Protein AF-A0A0K2UQX8-F1 (afdb_monomer_lite)

InterPro domains:
  IPR013870 Large ribosomal subunit protein mL54 [PF08561] (54-96)
  IPR013870 Large ribosomal subunit protein mL54 [PTHR28595] (20-117)

Foldseek 3Di:
DVVVVVVPVVVPPDPCVVVVVVVVVVVVVVVDDDPDPPPPPPDDDDDDDDPVCVVFFDPPPQPDPDPPRDDTDTDDPPVVDDPVVVVDDPPPDQDQLVPDDPPDPSNVVNVVVVVVVVVVVVVVVVVVVVVVDD

Secondary structure (DSSP, 8-state):
--SSSHHHHTTSS--HHHHHHHHHHHHHHHHS--------PPP-PPPP--HHHHHHB-TT-----SS--PPPPBPPPGGGS-THHHHS--S-SPPPGGGSPTTSHHHHHHHHHHHHHHHHHHHHHHHHHHHH--

Radius of gyration: 25.58 Å; chains: 1; bounding box: 55×27×69 Å

Structure (mmCIF, N/CA/C/O backbone):
data_AF-A0A0K2UQX8-F1
#
_entry.id   AF-A0A0K2UQX8-F1
#
loop_
_atom_site.group_PDB
_atom_site.id
_atom_site.type_symbol
_atom_site.label_atom_id
_atom_site.label_alt_id
_atom_site.label_comp_id
_atom_site.label_asym_id
_atom_site.label_entity_id
_atom_site.label_seq_id
_atom_site.pdbx_PDB_ins_code
_atom_site.Cartn_x
_atom_site.Cartn_y
_atom_site.Cartn_z
_atom_site.occupancy
_atom_site.B_iso_or_equiv
_atom_site.auth_seq_id
_atom_site.auth_comp_id
_atom_site.auth_asym_id
_atom_site.auth_atom_id
_atom_site.pdbx_PDB_model_num
ATOM 1 N N . MET A 1 1 ? -31.434 -13.003 37.152 1.00 43.97 1 MET A N 1
ATOM 2 C CA . MET A 1 1 ? -30.579 -13.974 36.426 1.00 43.97 1 MET A CA 1
ATOM 3 C C . MET A 1 1 ? -30.266 -13.603 34.965 1.00 43.97 1 MET A C 1
ATOM 5 O O . MET A 1 1 ? -29.422 -14.259 34.375 1.00 43.97 1 MET A O 1
ATOM 9 N N . LEU A 1 2 ? -30.823 -12.529 34.383 1.00 41.09 2 LEU A N 1
ATOM 10 C CA . LEU A 1 2 ? -30.571 -12.159 32.972 1.00 41.09 2 LEU A CA 1
ATOM 11 C C . LEU A 1 2 ? -29.343 -11.252 32.726 1.00 41.09 2 LEU A C 1
ATOM 13 O O . LEU A 1 2 ? -28.918 -11.088 31.589 1.00 41.09 2 LEU A O 1
ATOM 17 N N . LEU A 1 3 ? -28.712 -10.706 33.772 1.00 41.44 3 LEU A N 1
ATOM 18 C CA . LEU A 1 3 ? -27.533 -9.831 33.629 1.00 41.44 3 LEU A CA 1
ATOM 19 C C . LEU A 1 3 ? -26.188 -10.582 33.597 1.00 41.44 3 LEU A C 1
ATOM 21 O O . LEU A 1 3 ? -25.168 -10.006 33.223 1.00 41.44 3 LEU A O 1
ATOM 25 N N . ALA A 1 4 ? -26.171 -11.875 33.936 1.00 44.09 4 ALA A N 1
ATOM 26 C CA . ALA A 1 4 ? -24.954 -12.694 33.916 1.00 44.09 4 ALA A CA 1
ATOM 27 C C . ALA A 1 4 ? -24.595 -13.210 32.509 1.00 44.09 4 ALA A C 1
ATOM 29 O O . ALA A 1 4 ? -23.451 -13.578 32.252 1.00 44.09 4 ALA A O 1
ATOM 30 N N . ILE A 1 5 ? -25.556 -13.182 31.584 1.00 47.78 5 ILE A N 1
ATOM 31 C CA . ILE A 1 5 ? -25.415 -13.709 30.222 1.00 47.78 5 ILE A CA 1
ATOM 32 C C . ILE A 1 5 ? -24.706 -12.692 29.303 1.00 47.78 5 ILE A C 1
ATOM 34 O O . ILE A 1 5 ? -24.024 -13.069 28.363 1.00 47.78 5 ILE A O 1
ATOM 38 N N . SER A 1 6 ? -24.734 -11.390 29.605 1.00 47.56 6 SER A N 1
ATOM 39 C CA . SER A 1 6 ? -24.117 -10.368 28.736 1.00 47.56 6 SER A CA 1
ATOM 40 C C . SER A 1 6 ? -22.574 -10.378 28.752 1.00 47.56 6 SER A C 1
ATOM 42 O O . SER A 1 6 ? -21.920 -10.097 27.746 1.00 47.56 6 SER A O 1
ATOM 44 N N . ARG A 1 7 ? -21.950 -10.756 29.878 1.00 45.47 7 ARG A N 1
ATOM 45 C CA . ARG A 1 7 ? -20.481 -10.711 30.038 1.00 45.47 7 ARG A CA 1
ATOM 46 C C . ARG A 1 7 ? -19.738 -11.921 29.467 1.00 45.47 7 ARG A C 1
ATOM 48 O O . ARG A 1 7 ? -18.532 -11.827 29.240 1.00 45.47 7 ARG A O 1
ATOM 55 N N . THR A 1 8 ? -20.421 -13.038 29.239 1.00 47.12 8 THR A N 1
ATOM 56 C CA . THR A 1 8 ? -19.809 -14.281 28.744 1.00 47.12 8 THR A CA 1
ATOM 57 C C . THR A 1 8 ? -19.789 -14.353 27.218 1.00 47.12 8 THR A C 1
ATOM 59 O O . THR A 1 8 ? -18.804 -14.821 26.652 1.00 47.12 8 THR A O 1
ATOM 62 N N . TYR A 1 9 ? -20.791 -13.795 26.532 1.00 43.12 9 TYR A N 1
ATOM 63 C CA . TYR A 1 9 ? -20.905 -13.885 25.069 1.00 43.12 9 TYR A CA 1
ATOM 64 C C . TYR A 1 9 ? -19.853 -13.065 24.305 1.00 43.12 9 TYR A C 1
ATOM 66 O O . TYR A 1 9 ? -19.410 -13.465 23.231 1.00 43.12 9 TYR A O 1
ATOM 74 N N . LEU A 1 10 ? -19.344 -11.972 24.882 1.00 46.50 10 LEU A N 1
ATOM 75 C CA . LEU A 1 10 ? -18.258 -11.185 24.274 1.00 46.50 10 LEU A CA 1
ATOM 76 C C . LEU A 1 10 ? -16.870 -11.844 24.373 1.00 46.50 10 LEU A C 1
ATOM 78 O O . LEU A 1 10 ? -15.920 -11.356 23.761 1.00 46.50 10 LEU A O 1
ATOM 82 N N . ARG A 1 11 ? -16.734 -12.943 25.125 1.00 45.00 11 ARG A N 1
ATOM 83 C CA . ARG A 1 11 ? -15.473 -13.689 25.272 1.00 45.00 11 ARG A CA 1
ATOM 84 C C . ARG A 1 11 ? -15.314 -14.835 24.267 1.00 45.00 11 ARG A C 1
ATOM 86 O O . ARG A 1 11 ? -14.230 -15.401 24.199 1.00 45.00 11 ARG A O 1
ATOM 93 N N . PHE A 1 12 ? -16.347 -15.147 23.480 1.00 39.16 12 PHE A N 1
ATOM 94 C CA . PHE A 1 12 ? -16.369 -16.321 22.598 1.00 39.16 12 PHE A CA 1
ATOM 95 C C . PHE A 1 12 ? -15.906 -16.082 21.148 1.00 39.16 12 PHE A C 1
ATOM 97 O O . PHE A 1 12 ? -15.769 -17.046 20.407 1.00 39.16 12 PHE A O 1
ATOM 104 N N . VAL A 1 13 ? -15.595 -14.846 20.730 1.00 53.09 13 VAL A N 1
ATOM 105 C CA . VAL A 1 13 ? -15.238 -14.552 19.316 1.00 53.09 13 VAL A CA 1
ATOM 106 C C . VAL A 1 13 ? -13.755 -14.201 19.105 1.00 53.09 13 VAL A C 1
ATOM 108 O O . VAL A 1 13 ? -13.309 -13.983 17.984 1.00 53.09 13 VAL A O 1
ATOM 111 N N . ILE A 1 14 ? -12.925 -14.199 20.149 1.00 49.34 14 ILE A N 1
ATOM 112 C CA . ILE A 1 14 ? -11.472 -14.046 19.981 1.00 49.34 14 ILE A CA 1
ATOM 113 C C . ILE A 1 14 ? -10.789 -15.111 20.829 1.00 49.34 14 ILE A C 1
ATOM 115 O O . ILE A 1 14 ? -10.690 -14.976 22.047 1.00 49.34 14 ILE A O 1
ATOM 119 N N . ASN A 1 15 ? -10.323 -16.181 20.179 1.00 44.94 15 ASN A N 1
ATOM 120 C CA . ASN A 1 15 ? -9.447 -17.173 20.790 1.00 44.94 15 ASN A CA 1
ATOM 121 C C . ASN A 1 15 ? -8.108 -16.494 21.140 1.00 44.94 15 ASN A C 1
ATOM 123 O O . ASN A 1 15 ? -7.165 -16.412 20.355 1.00 44.94 15 ASN A O 1
ATOM 127 N N . ASP A 1 16 ? -8.085 -15.918 22.336 1.00 52.84 16 ASP A N 1
ATOM 128 C CA . ASP A 1 16 ? -7.055 -15.036 22.885 1.00 52.84 16 ASP A CA 1
ATOM 129 C C . ASP A 1 16 ? -5.754 -15.787 23.244 1.00 52.84 16 ASP A C 1
ATOM 131 O O . ASP A 1 16 ? -4.749 -15.166 23.597 1.00 52.84 16 ASP A O 1
ATOM 135 N N . SER A 1 17 ? -5.765 -17.123 23.176 1.00 50.84 17 SER A N 1
ATOM 136 C CA . SER A 1 17 ? -4.628 -17.995 23.496 1.00 50.84 17 SER A CA 1
ATOM 137 C C . SER A 1 17 ? -3.470 -17.801 22.508 1.00 50.84 17 SER A C 1
ATOM 139 O O . SER A 1 17 ? -2.331 -17.587 22.917 1.00 50.84 17 SER A O 1
ATOM 141 N N . TRP A 1 18 ? -3.763 -17.744 21.208 1.00 51.25 18 TRP A N 1
ATOM 142 C CA . TRP A 1 18 ? -2.754 -17.592 20.157 1.00 51.25 18 TRP A CA 1
ATOM 143 C C . TRP A 1 18 ? -2.104 -16.195 20.154 1.00 51.25 18 TRP A C 1
ATOM 145 O O . TRP A 1 18 ? -0.887 -16.052 20.002 1.00 51.25 18 TRP A O 1
ATOM 155 N N . ILE A 1 19 ? -2.895 -15.147 20.414 1.00 56.81 19 ILE A N 1
ATOM 156 C CA . ILE A 1 19 ? -2.426 -13.750 20.453 1.00 56.81 19 ILE A CA 1
ATOM 157 C C . ILE A 1 19 ? -1.589 -13.472 21.717 1.00 56.81 19 ILE A C 1
ATOM 159 O O . ILE A 1 19 ? -0.584 -12.755 21.648 1.00 56.81 19 ILE A O 1
ATOM 163 N N . LYS A 1 20 ? -1.950 -14.054 22.871 1.00 52.09 20 LYS A N 1
ATOM 164 C CA . LYS A 1 20 ? -1.178 -13.919 24.122 1.00 52.09 20 LYS A CA 1
ATOM 165 C C . LYS A 1 20 ? 0.152 -14.673 24.065 1.00 52.09 20 LYS A C 1
ATOM 167 O O . LYS A 1 20 ? 1.162 -14.114 24.497 1.00 52.09 20 LYS A O 1
ATOM 172 N N . SER A 1 21 ? 0.188 -15.859 23.454 1.00 55.59 21 SER A N 1
ATOM 173 C CA . SER A 1 21 ? 1.416 -16.651 23.279 1.00 55.59 21 SER A CA 1
ATOM 174 C C . SER A 1 21 ? 2.465 -15.946 22.410 1.00 55.59 21 SER A C 1
ATOM 176 O O . SER A 1 21 ? 3.639 -15.905 22.781 1.00 55.59 21 SER A O 1
ATOM 178 N N . ARG A 1 22 ? 2.058 -15.270 21.320 1.00 57.31 22 ARG A N 1
ATOM 179 C CA . ARG A 1 22 ? 2.976 -14.444 20.500 1.00 57.31 22 ARG A CA 1
ATOM 180 C C . ARG A 1 22 ? 3.589 -13.282 21.282 1.00 57.31 22 ARG 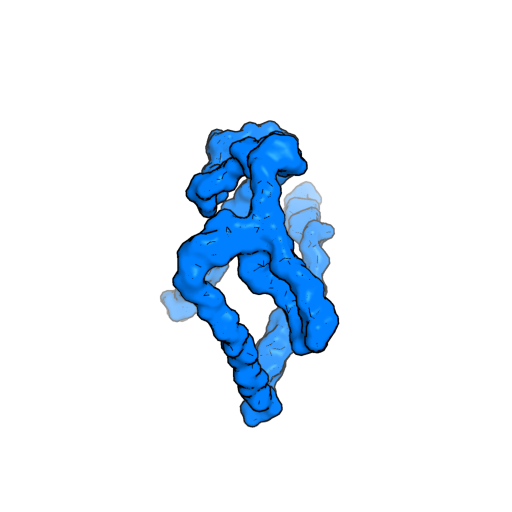A C 1
ATOM 182 O O . ARG A 1 22 ? 4.765 -12.973 21.108 1.00 57.31 22 ARG A O 1
ATOM 189 N N . ARG A 1 23 ? 2.810 -12.647 22.163 1.00 52.16 23 ARG A N 1
ATOM 190 C CA . ARG A 1 23 ? 3.292 -11.536 22.999 1.00 52.16 23 ARG A CA 1
ATOM 191 C C . ARG A 1 23 ? 4.272 -12.000 24.075 1.00 52.16 23 ARG A C 1
ATOM 193 O O . ARG A 1 23 ? 5.242 -11.298 24.334 1.00 52.16 23 ARG A O 1
ATOM 200 N N . PHE A 1 24 ? 4.046 -13.171 24.669 1.00 48.19 24 PHE A N 1
ATOM 201 C CA . PHE A 1 24 ? 4.962 -13.759 25.652 1.00 48.19 24 PHE A CA 1
ATOM 202 C C . PHE A 1 24 ? 6.289 -14.210 25.018 1.00 48.19 24 PHE A C 1
ATOM 204 O O . PHE A 1 24 ? 7.344 -13.980 25.608 1.00 48.19 24 PHE A O 1
ATOM 211 N N . MET A 1 25 ? 6.263 -14.766 23.798 1.00 52.03 25 MET A N 1
ATOM 212 C CA . MET A 1 25 ? 7.486 -15.113 23.057 1.00 52.03 25 MET A CA 1
ATOM 213 C C . MET A 1 25 ? 8.301 -13.884 22.629 1.00 52.03 25 MET A C 1
ATOM 215 O O . MET A 1 25 ? 9.515 -13.875 22.810 1.00 52.03 25 MET A O 1
ATOM 219 N N . ALA A 1 26 ? 7.657 -12.816 22.145 1.00 54.91 26 ALA A N 1
ATOM 220 C CA . ALA A 1 26 ? 8.358 -11.587 21.753 1.00 54.91 26 ALA A CA 1
ATOM 221 C C . ALA A 1 26 ? 9.023 -10.867 22.945 1.00 54.91 26 ALA A C 1
ATOM 223 O O . ALA A 1 26 ? 10.137 -10.365 22.829 1.00 54.91 26 ALA A O 1
ATOM 224 N N . VAL A 1 27 ? 8.375 -10.858 24.116 1.00 55.06 27 VAL A N 1
ATOM 225 C CA . VAL A 1 27 ? 8.940 -10.259 25.340 1.00 55.06 27 VAL A CA 1
ATOM 226 C C . VAL A 1 27 ? 10.122 -11.077 25.878 1.00 55.06 27 VAL A C 1
ATOM 228 O O . VAL A 1 27 ? 11.084 -10.494 26.374 1.00 55.06 27 VAL A O 1
ATOM 231 N N . ARG A 1 28 ? 10.097 -12.412 25.745 1.00 48.56 28 ARG A N 1
ATOM 232 C CA . ARG A 1 28 ? 11.242 -13.276 26.084 1.00 48.56 28 ARG A CA 1
ATOM 233 C C . ARG A 1 28 ? 12.420 -13.089 25.125 1.00 48.56 28 ARG A C 1
ATOM 235 O O . ARG A 1 28 ? 13.546 -12.983 25.599 1.00 48.56 28 ARG A O 1
ATOM 242 N N . ALA A 1 29 ? 12.163 -12.959 23.823 1.00 51.59 29 ALA A N 1
ATOM 243 C CA . ALA A 1 29 ? 13.198 -12.662 22.828 1.00 51.59 29 ALA A CA 1
ATOM 244 C C . ALA A 1 29 ? 13.887 -11.302 23.067 1.00 51.59 29 ALA A C 1
ATOM 246 O O . ALA A 1 29 ? 15.060 -11.150 22.759 1.00 51.59 29 ALA A O 1
ATOM 247 N N . MET A 1 30 ? 13.189 -10.331 23.667 1.00 50.16 30 MET A N 1
ATOM 248 C CA . MET A 1 30 ? 13.767 -9.030 24.039 1.00 50.16 30 MET A CA 1
ATOM 249 C C . MET A 1 30 ? 14.544 -9.034 25.365 1.00 50.16 30 MET A C 1
ATOM 251 O O . MET A 1 30 ? 15.308 -8.105 25.605 1.00 50.16 30 MET A O 1
ATOM 255 N N . LYS A 1 31 ? 14.349 -10.031 26.241 1.00 47.19 31 LYS A N 1
ATOM 256 C CA . LYS A 1 31 ? 14.979 -10.077 27.577 1.00 47.19 31 LYS A CA 1
ATOM 257 C C . LYS A 1 31 ? 16.147 -11.069 27.677 1.00 47.19 31 LYS A C 1
ATOM 259 O O . LYS A 1 31 ? 16.910 -11.002 28.635 1.00 47.19 31 LYS A O 1
ATOM 264 N N . GLY A 1 32 ? 16.308 -11.954 26.693 1.00 41.56 32 GLY A N 1
ATOM 265 C CA . GLY A 1 32 ? 17.508 -12.769 26.509 1.00 41.56 32 GLY A CA 1
ATOM 266 C C . GLY A 1 32 ? 18.491 -12.051 25.592 1.00 41.56 32 GLY A C 1
ATOM 267 O O . GLY A 1 32 ? 18.322 -12.066 24.377 1.00 41.56 32 GLY A O 1
ATOM 268 N N . GLY A 1 33 ? 19.496 -11.403 26.180 1.00 48.56 33 GLY A N 1
ATOM 269 C CA . GLY A 1 33 ? 20.622 -10.835 25.450 1.00 48.56 33 GLY A CA 1
ATOM 270 C C . GLY A 1 33 ? 21.290 -11.894 24.574 1.00 48.56 33 GLY A C 1
ATOM 271 O O . GLY A 1 33 ? 21.873 -12.852 25.067 1.00 48.56 33 GLY A O 1
ATOM 272 N N . GLY A 1 34 ? 21.181 -11.695 23.268 1.00 39.19 34 GLY A N 1
ATOM 273 C CA . GLY A 1 34 ? 21.840 -12.466 22.227 1.00 39.19 34 GLY A CA 1
ATOM 274 C C . GLY A 1 34 ? 22.011 -11.562 21.017 1.00 39.19 34 GLY A C 1
ATOM 275 O O . GLY A 1 34 ? 21.336 -11.720 20.005 1.00 39.19 34 GLY A O 1
ATOM 276 N N . SER A 1 35 ? 22.871 -10.553 21.157 1.00 46.25 35 SER A N 1
ATOM 277 C CA . SER A 1 35 ? 23.353 -9.727 20.049 1.00 46.25 35 SER A CA 1
ATOM 278 C C . SER A 1 35 ? 24.236 -10.589 19.144 1.00 46.25 35 SER A C 1
ATOM 280 O O . SER A 1 35 ? 25.456 -10.565 19.241 1.00 46.25 35 SER A O 1
ATOM 282 N N . GLY A 1 36 ? 23.607 -11.421 18.318 1.00 45.72 36 GLY A N 1
ATOM 283 C CA . GLY A 1 36 ? 24.291 -12.392 17.463 1.00 45.72 36 GLY A CA 1
ATOM 284 C C . GLY A 1 36 ? 23.510 -12.740 16.200 1.00 45.72 36 GLY A C 1
ATOM 285 O O . GLY A 1 36 ? 23.750 -13.772 15.588 1.00 45.72 36 GLY A O 1
ATOM 286 N N . GLY A 1 37 ? 22.557 -11.900 15.797 1.00 46.25 37 GLY A N 1
ATOM 287 C CA . GLY A 1 37 ? 22.025 -11.932 14.443 1.00 46.25 37 GLY A CA 1
ATOM 288 C C . GLY A 1 37 ? 22.875 -11.003 13.599 1.00 46.25 37 GLY A C 1
ATOM 289 O O . GLY A 1 37 ? 22.573 -9.813 13.554 1.00 46.25 37 GLY A O 1
ATOM 290 N N . GLY A 1 38 ? 23.949 -11.511 12.984 1.00 47.78 38 GLY A N 1
ATOM 291 C CA . GLY A 1 38 ? 24.710 -10.747 11.997 1.00 47.78 38 GLY A CA 1
ATOM 292 C C . GLY A 1 38 ? 23.722 -10.093 11.039 1.00 47.78 38 GLY A C 1
ATOM 293 O O . GLY A 1 38 ? 22.922 -10.787 10.408 1.00 47.78 38 GLY A O 1
ATOM 294 N N . ALA A 1 39 ? 23.694 -8.759 11.027 1.00 59.19 39 ALA A N 1
ATOM 295 C CA . ALA A 1 39 ? 22.790 -8.008 10.179 1.00 59.19 39 ALA A CA 1
ATOM 296 C C . ALA A 1 39 ? 23.108 -8.413 8.742 1.00 59.19 39 ALA A C 1
ATOM 298 O O . ALA A 1 39 ? 24.128 -8.003 8.188 1.00 59.19 39 ALA A O 1
ATOM 299 N N . LYS A 1 40 ? 22.277 -9.289 8.165 1.00 65.19 40 LYS A N 1
ATOM 300 C CA . LYS A 1 40 ? 22.385 -9.663 6.761 1.00 65.19 40 LYS A CA 1
ATOM 301 C C . LYS A 1 40 ? 22.357 -8.351 5.986 1.00 65.19 40 LYS A C 1
ATOM 303 O O . LYS A 1 40 ? 21.356 -7.632 6.042 1.00 65.19 40 LYS A O 1
ATOM 308 N N . LYS A 1 41 ? 23.480 -7.993 5.353 1.00 69.81 41 LYS A N 1
ATOM 309 C CA . LYS A 1 41 ? 23.556 -6.795 4.516 1.00 69.81 41 LYS A CA 1
ATOM 310 C C . LYS A 1 41 ? 22.461 -6.938 3.463 1.00 69.81 41 LYS A C 1
ATOM 312 O O . LYS A 1 41 ? 22.403 -7.955 2.775 1.00 69.81 41 LYS A O 1
ATOM 317 N N . LYS A 1 42 ? 21.550 -5.964 3.397 1.00 74.00 42 LYS A N 1
ATOM 318 C CA . LYS A 1 42 ? 20.543 -5.921 2.335 1.00 74.00 42 LYS A CA 1
ATOM 319 C C . LYS A 1 42 ? 21.304 -5.793 1.020 1.00 74.00 42 LYS A C 1
ATOM 321 O O . LYS A 1 42 ? 22.094 -4.863 0.878 1.00 74.00 42 LYS A O 1
ATOM 326 N N . VAL A 1 43 ? 21.106 -6.740 0.109 1.00 75.00 43 VAL A N 1
ATOM 327 C CA . VAL A 1 43 ? 21.644 -6.636 -1.247 1.00 75.00 43 VAL A CA 1
ATOM 328 C C . VAL A 1 43 ? 20.930 -5.461 -1.904 1.00 75.00 43 VAL A C 1
ATOM 330 O O . VAL A 1 43 ? 19.703 -5.449 -1.991 1.00 75.00 43 VAL A O 1
ATOM 333 N N . VAL A 1 44 ? 21.691 -4.433 -2.268 1.00 76.38 44 VAL A N 1
ATOM 334 C CA . VAL A 1 44 ? 21.190 -3.303 -3.048 1.00 76.38 44 VAL A CA 1
ATOM 335 C C . VAL A 1 44 ? 21.496 -3.638 -4.495 1.0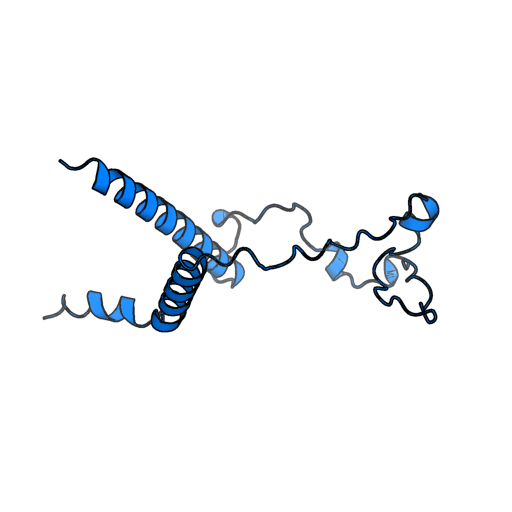0 76.38 44 VAL A C 1
ATOM 337 O O . VAL A 1 44 ? 22.663 -3.726 -4.865 1.00 76.38 44 VAL A O 1
ATOM 340 N N . HIS A 1 45 ? 20.455 -3.887 -5.282 1.00 73.38 45 HIS A N 1
ATOM 341 C CA . HIS A 1 45 ? 20.610 -4.056 -6.719 1.00 73.38 45 HIS A CA 1
ATOM 342 C C . HIS A 1 45 ? 20.836 -2.697 -7.373 1.00 73.38 45 HIS A C 1
ATOM 344 O O . HIS A 1 45 ? 20.273 -1.688 -6.941 1.00 73.38 45 HIS A O 1
ATOM 350 N N . GLU A 1 46 ? 21.671 -2.684 -8.405 1.00 80.38 46 GLU A N 1
ATOM 351 C CA . GLU A 1 46 ? 21.853 -1.509 -9.244 1.00 80.38 46 GLU A CA 1
ATOM 352 C C . GLU A 1 46 ? 20.524 -1.182 -9.925 1.00 80.38 46 GLU A C 1
ATOM 354 O O . GLU A 1 46 ? 19.856 -2.055 -10.481 1.00 80.38 46 GLU A O 1
ATOM 359 N N . ILE A 1 47 ? 20.109 0.076 -9.798 1.00 81.81 47 ILE A N 1
ATOM 360 C CA . ILE A 1 47 ? 18.858 0.570 -10.363 1.00 81.81 47 ILE A CA 1
ATOM 361 C C . ILE A 1 47 ? 19.193 1.223 -11.697 1.00 81.81 47 ILE A C 1
ATOM 363 O O . ILE A 1 47 ? 20.102 2.054 -11.779 1.00 81.81 47 ILE A O 1
ATOM 367 N N . GLU A 1 48 ? 18.439 0.858 -12.723 1.00 83.12 48 GLU A N 1
ATOM 368 C CA . GLU A 1 48 ? 18.549 1.441 -14.054 1.00 83.12 48 GLU A CA 1
ATOM 369 C C . GLU A 1 48 ? 18.107 2.907 -14.037 1.00 83.12 48 GLU A C 1
ATOM 371 O O . GLU A 1 48 ? 17.145 3.271 -13.360 1.00 83.12 48 GLU A O 1
ATOM 376 N N . LYS A 1 49 ? 18.838 3.767 -14.754 1.00 88.56 49 LYS A N 1
ATOM 377 C CA . LYS A 1 49 ? 18.629 5.228 -14.747 1.00 88.56 49 LYS A CA 1
ATOM 378 C C . LYS A 1 49 ? 18.136 5.776 -16.086 1.00 88.56 49 LYS A C 1
ATOM 380 O O . LYS A 1 49 ? 17.855 6.969 -16.185 1.00 88.56 49 LYS A O 1
ATOM 385 N N . ASP A 1 50 ? 18.022 4.922 -17.096 1.00 92.31 50 ASP A N 1
ATOM 386 C CA . ASP A 1 50 ? 17.674 5.327 -18.452 1.00 92.31 50 ASP A CA 1
ATOM 387 C C . ASP A 1 50 ? 16.160 5.499 -18.598 1.00 92.31 50 ASP A C 1
ATOM 389 O O . ASP A 1 50 ? 15.385 4.554 -18.450 1.00 92.31 50 ASP A O 1
ATOM 393 N N . ALA A 1 51 ? 15.728 6.717 -18.930 1.00 91.75 51 ALA A N 1
ATOM 394 C CA . ALA A 1 51 ? 14.308 7.066 -18.996 1.00 91.75 51 ALA A CA 1
ATOM 395 C C . ALA A 1 51 ? 13.531 6.265 -20.057 1.00 91.75 51 ALA A C 1
ATOM 397 O O . ALA A 1 51 ? 12.420 5.819 -19.789 1.00 91.75 51 ALA A O 1
ATOM 398 N N . GLN A 1 52 ? 14.121 6.051 -21.239 1.00 91.81 52 GLN A N 1
ATOM 399 C CA . GLN A 1 52 ? 13.487 5.291 -22.327 1.00 91.81 52 GLN A CA 1
ATOM 400 C C . GLN A 1 52 ? 13.301 3.813 -21.975 1.00 91.81 52 GLN A C 1
ATOM 402 O O . GLN A 1 52 ? 12.343 3.178 -22.409 1.00 91.81 52 GLN A O 1
ATOM 407 N N . LYS A 1 53 ? 14.218 3.257 -21.179 1.00 89.81 53 LYS A N 1
ATOM 408 C CA . LYS A 1 53 ? 14.123 1.871 -20.737 1.00 89.81 53 LYS A CA 1
ATOM 409 C C . LYS A 1 53 ? 13.014 1.721 -19.694 1.00 89.81 53 LYS A C 1
ATOM 411 O O . LYS A 1 53 ? 12.145 0.872 -19.852 1.00 89.81 53 LYS A O 1
ATOM 416 N N . LEU A 1 54 ? 12.965 2.630 -18.719 1.00 90.12 54 LEU A N 1
ATOM 417 C CA . LEU A 1 54 ? 11.937 2.654 -17.671 1.00 90.12 54 LEU A CA 1
ATOM 418 C C . LEU A 1 54 ? 10.513 2.914 -18.195 1.00 90.12 54 LEU A C 1
ATOM 420 O O . LEU A 1 54 ? 9.552 2.508 -17.547 1.00 90.12 54 LEU A O 1
ATOM 424 N N . SER A 1 55 ? 10.356 3.596 -19.334 1.00 90.88 55 SER A N 1
ATOM 425 C CA . SER A 1 55 ? 9.035 3.829 -19.937 1.00 90.88 55 SER A CA 1
ATOM 426 C C . SER A 1 55 ? 8.507 2.641 -20.736 1.00 90.88 55 SER A C 1
ATOM 428 O O . SER A 1 55 ? 7.299 2.531 -20.913 1.00 90.88 55 SER A O 1
ATOM 430 N N . ASN A 1 56 ? 9.398 1.788 -21.247 1.00 92.25 56 ASN A N 1
ATOM 431 C CA . ASN A 1 56 ? 9.043 0.704 -22.164 1.00 92.25 56 ASN A CA 1
ATOM 432 C C . ASN A 1 56 ? 9.086 -0.671 -21.487 1.00 92.25 56 ASN A C 1
ATOM 434 O O . ASN A 1 56 ? 8.416 -1.594 -21.943 1.00 92.25 56 ASN A O 1
ATOM 438 N N . PHE A 1 57 ? 9.850 -0.819 -20.403 1.00 92.00 57 PHE A N 1
ATOM 439 C CA . PHE A 1 57 ? 10.080 -2.091 -19.724 1.00 92.00 57 PHE A CA 1
ATOM 440 C C . PHE A 1 57 ? 9.780 -2.009 -18.228 1.00 92.00 57 PHE A C 1
ATOM 442 O O . PHE A 1 57 ? 9.987 -0.988 -17.572 1.00 92.00 57 PHE A O 1
ATOM 449 N N . VAL A 1 58 ? 9.324 -3.130 -17.666 1.00 90.44 58 VAL A N 1
ATOM 450 C CA . VAL A 1 58 ? 9.131 -3.290 -16.221 1.00 90.44 58 VAL A CA 1
ATOM 451 C C . VAL A 1 58 ? 10.439 -3.765 -15.584 1.00 90.44 58 VAL A C 1
ATOM 453 O O . VAL A 1 58 ? 10.656 -4.960 -15.350 1.00 90.44 58 VAL A O 1
ATOM 456 N N . CYS A 1 59 ? 11.324 -2.814 -15.291 1.00 87.56 59 CYS A N 1
ATOM 457 C CA . CYS A 1 59 ? 12.616 -3.090 -14.670 1.00 87.56 59 CYS A CA 1
ATOM 458 C C . CYS A 1 59 ? 12.427 -3.637 -13.237 1.00 87.56 59 CYS A C 1
ATOM 460 O O . CYS A 1 59 ? 11.677 -3.083 -12.433 1.00 87.56 59 CYS A O 1
ATOM 462 N N . GLY A 1 60 ? 13.120 -4.729 -12.894 1.00 82.44 60 GLY A N 1
ATOM 463 C CA . GLY A 1 60 ? 13.117 -5.316 -11.542 1.00 82.44 60 GLY A CA 1
ATOM 464 C C . GLY A 1 60 ? 12.061 -6.394 -11.263 1.00 82.44 60 GLY A C 1
ATOM 465 O O . GLY A 1 60 ? 12.055 -6.955 -10.168 1.00 82.44 60 GLY A O 1
ATOM 466 N N . LEU A 1 61 ? 11.207 -6.739 -12.235 1.00 85.38 61 LEU A N 1
ATOM 467 C CA . LEU A 1 61 ? 10.278 -7.870 -12.101 1.00 85.38 61 LEU A CA 1
ATOM 468 C C . LEU A 1 61 ? 11.006 -9.227 -12.132 1.00 85.38 61 LEU A C 1
ATOM 470 O O . LEU A 1 61 ? 10.648 -10.152 -11.401 1.00 85.38 61 LEU A O 1
ATOM 474 N N . ASN A 1 62 ? 12.045 -9.345 -12.965 1.00 84.00 62 ASN A N 1
ATOM 475 C CA . ASN A 1 62 ? 12.852 -10.556 -13.059 1.00 84.00 62 ASN A CA 1
ATOM 476 C C . ASN A 1 62 ? 13.908 -10.594 -11.938 1.00 84.00 62 ASN A C 1
ATOM 478 O O . ASN A 1 62 ? 14.948 -9.938 -12.012 1.00 84.00 62 ASN A O 1
ATOM 482 N N . TYR A 1 63 ? 13.625 -11.368 -10.886 1.00 81.00 63 TYR A N 1
ATOM 483 C CA . TYR A 1 63 ? 14.480 -11.489 -9.699 1.00 81.00 63 TYR A CA 1
ATOM 484 C C . TYR A 1 63 ? 15.564 -12.570 -9.814 1.00 81.00 63 TYR A C 1
ATOM 486 O O . TYR A 1 63 ? 16.368 -12.722 -8.892 1.00 81.00 63 TYR A O 1
ATOM 494 N N . ARG A 1 64 ? 15.574 -13.362 -10.895 1.00 80.38 64 ARG A N 1
ATOM 495 C CA . ARG A 1 64 ? 16.573 -14.420 -11.073 1.00 80.38 64 ARG A CA 1
ATOM 496 C C . ARG A 1 64 ? 17.959 -13.794 -11.263 1.00 80.38 64 ARG A C 1
ATOM 498 O O . ARG A 1 64 ? 18.106 -12.799 -11.975 1.00 80.38 64 ARG A O 1
ATOM 505 N N . ILE A 1 65 ? 18.937 -14.358 -10.554 1.00 69.00 65 ILE A N 1
ATOM 506 C CA . ILE A 1 65 ? 20.338 -13.901 -10.512 1.00 69.00 65 ILE A CA 1
ATOM 507 C C . ILE A 1 65 ? 21.196 -14.690 -11.517 1.00 69.00 65 ILE A C 1
ATOM 509 O O . ILE A 1 65 ? 22.289 -14.254 -11.863 1.00 69.00 65 ILE A O 1
ATOM 513 N N . ASP A 1 66 ? 20.690 -15.826 -11.998 1.00 75.75 66 ASP A N 1
ATOM 514 C CA . ASP A 1 66 ? 21.388 -16.705 -12.933 1.00 75.75 66 ASP A CA 1
ATOM 515 C C . ASP A 1 66 ? 21.493 -16.079 -14.335 1.00 75.75 66 ASP A C 1
ATOM 517 O O . ASP A 1 66 ? 20.699 -15.214 -14.711 1.00 75.75 66 ASP A O 1
ATOM 521 N N . GLU A 1 67 ? 22.465 -16.546 -15.122 1.00 63.44 67 GLU A N 1
ATOM 522 C CA . GLU A 1 67 ? 22.761 -16.060 -16.481 1.00 63.44 67 GLU A CA 1
ATOM 523 C C . GLU A 1 67 ? 21.608 -16.298 -17.476 1.00 63.44 67 GLU A C 1
ATOM 525 O O . GLU A 1 67 ? 21.487 -15.586 -18.469 1.00 63.44 67 GLU A O 1
ATOM 530 N N . GLU A 1 68 ? 20.678 -17.206 -17.159 1.00 69.44 68 GLU A N 1
ATOM 531 C CA . GLU A 1 68 ? 19.375 -17.353 -17.827 1.00 69.44 68 GLU A CA 1
ATOM 532 C C . GLU A 1 68 ? 18.373 -16.273 -17.379 1.00 69.44 68 GLU A C 1
ATOM 534 O O . GLU A 1 68 ? 17.183 -16.524 -17.135 1.00 69.44 68 GLU A O 1
ATOM 539 N N . ARG A 1 69 ? 18.845 -15.035 -17.230 1.00 66.81 69 ARG A N 1
ATOM 540 C CA . ARG A 1 69 ? 17.964 -13.897 -17.023 1.00 66.81 69 ARG A CA 1
ATOM 541 C C . ARG A 1 69 ? 17.208 -13.681 -18.330 1.00 66.81 69 ARG A C 1
ATOM 543 O O . ARG A 1 69 ? 17.717 -13.071 -19.261 1.00 66.81 69 ARG A O 1
ATOM 550 N N . GLY A 1 70 ? 15.989 -14.216 -18.392 1.00 72.94 70 GLY A N 1
ATOM 551 C CA . GLY A 1 70 ? 15.065 -13.926 -19.485 1.00 72.94 70 GLY A CA 1
ATOM 552 C C . GLY A 1 70 ? 14.898 -12.417 -19.689 1.00 72.94 70 GLY A C 1
ATOM 553 O O . GLY A 1 70 ? 15.096 -11.633 -18.752 1.00 72.94 70 GLY A O 1
ATOM 554 N N . GLU A 1 71 ? 14.536 -12.035 -20.912 1.00 79.81 71 GLU A N 1
ATOM 555 C CA . GLU A 1 71 ? 14.322 -10.640 -21.299 1.00 79.81 71 GLU A CA 1
ATOM 556 C C . GLU A 1 71 ? 13.341 -9.926 -20.357 1.00 79.81 71 GLU A C 1
ATOM 558 O O . GLU A 1 71 ? 12.426 -10.526 -19.780 1.00 79.81 71 GLU A O 1
ATOM 563 N N . GLU A 1 72 ? 13.554 -8.624 -20.174 1.00 83.31 72 GLU A N 1
ATOM 564 C CA . GLU A 1 72 ? 12.666 -7.795 -19.365 1.00 83.31 72 GLU A CA 1
ATOM 565 C C . GLU A 1 72 ? 11.283 -7.693 -20.006 1.00 83.31 72 GLU A C 1
ATOM 567 O O . GLU A 1 72 ? 11.132 -7.620 -21.226 1.00 83.31 72 GLU A O 1
ATOM 572 N N . VAL A 1 73 ? 10.248 -7.676 -19.167 1.00 89.25 73 VAL A N 1
ATOM 573 C CA . VAL A 1 73 ? 8.868 -7.644 -19.650 1.00 89.25 73 VAL A CA 1
ATOM 574 C C . VAL A 1 73 ? 8.569 -6.267 -20.236 1.00 89.25 73 VAL A C 1
ATOM 576 O O . VAL A 1 73 ? 8.584 -5.264 -19.521 1.00 89.25 73 VAL A O 1
ATOM 579 N N . HIS A 1 74 ? 8.274 -6.239 -21.535 1.00 92.25 74 HIS A N 1
ATOM 580 C CA . HIS A 1 74 ? 7.856 -5.037 -22.249 1.00 92.25 74 HIS A CA 1
ATOM 581 C C . HIS A 1 74 ? 6.432 -4.622 -21.847 1.00 92.25 74 HIS A C 1
ATOM 583 O O . HIS A 1 74 ? 5.536 -5.463 -21.714 1.00 92.25 74 HIS A O 1
ATOM 589 N N . ILE A 1 75 ? 6.214 -3.317 -21.683 1.00 93.00 75 ILE A N 1
ATOM 590 C CA . ILE A 1 75 ? 4.905 -2.727 -21.400 1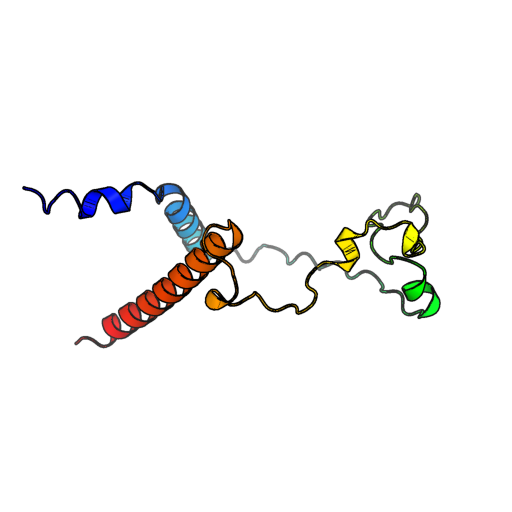.00 93.00 75 ILE A CA 1
ATOM 591 C C . ILE A 1 75 ? 4.065 -2.780 -22.678 1.00 93.00 75 ILE A C 1
ATOM 593 O O . ILE A 1 75 ? 4.473 -2.312 -23.739 1.00 93.00 75 ILE A O 1
ATOM 597 N N . LYS A 1 76 ? 2.904 -3.420 -22.593 1.00 93.38 76 LYS A N 1
ATOM 598 C CA . LYS A 1 76 ? 1.986 -3.609 -23.721 1.00 93.38 76 LYS A CA 1
ATOM 599 C C . LYS A 1 76 ? 1.100 -2.369 -23.907 1.00 93.38 76 LYS A C 1
ATOM 601 O O . LYS A 1 76 ? 1.021 -1.547 -22.997 1.00 93.38 76 LYS A O 1
ATOM 606 N N . PRO A 1 77 ? 0.433 -2.202 -25.062 1.00 95.12 77 PRO A N 1
ATOM 607 C CA . PRO A 1 77 ? -0.570 -1.151 -25.214 1.00 95.12 77 PRO A CA 1
ATOM 608 C C . PRO A 1 77 ? -1.764 -1.380 -24.273 1.00 95.12 77 PRO A C 1
ATOM 610 O O . PRO A 1 77 ? -2.108 -2.522 -23.960 1.00 95.12 77 PRO A O 1
ATOM 613 N N . ASP A 1 78 ? -2.444 -0.298 -23.881 1.00 92.75 78 ASP A N 1
ATOM 614 C CA . ASP A 1 78 ? -3.553 -0.318 -22.910 1.00 92.75 78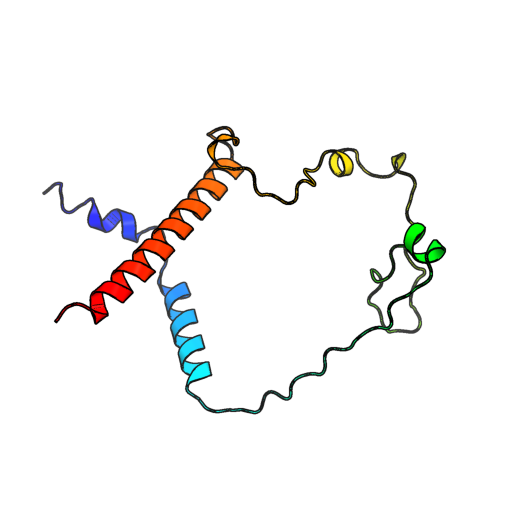 ASP A CA 1
ATOM 615 C C . ASP A 1 78 ? -4.683 -1.298 -23.270 1.00 92.75 78 ASP A C 1
ATOM 617 O O . ASP A 1 78 ? -5.327 -1.854 -22.385 1.00 9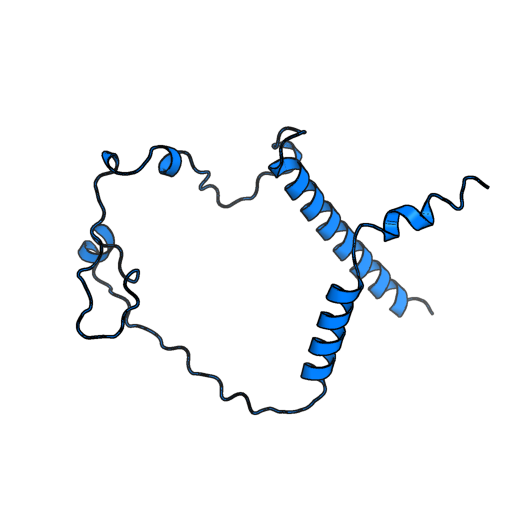2.75 78 ASP A O 1
ATOM 621 N N . SER A 1 79 ? -4.893 -1.567 -24.564 1.00 94.62 79 SER A N 1
ATOM 622 C CA . SER A 1 79 ? -5.917 -2.494 -25.068 1.00 94.62 79 SER A CA 1
ATOM 623 C C . SER A 1 79 ? -5.690 -3.960 -24.690 1.00 94.62 79 SER A C 1
ATOM 625 O O . SER A 1 79 ? -6.631 -4.748 -24.735 1.00 94.62 79 SER A O 1
ATOM 627 N N . GLU A 1 80 ? -4.459 -4.351 -24.356 1.00 96.19 80 GLU A N 1
ATOM 628 C CA . GLU A 1 80 ? -4.157 -5.723 -23.931 1.00 96.19 80 GLU A CA 1
ATOM 629 C C . GLU A 1 80 ? -4.451 -5.960 -22.447 1.00 96.19 80 GLU A C 1
ATOM 631 O O . GLU A 1 80 ? -4.580 -7.109 -22.014 1.00 96.19 80 GLU A O 1
ATOM 636 N N . TYR A 1 81 ? -4.542 -4.890 -21.658 1.00 95.25 81 TYR A N 1
ATOM 637 C CA . TYR A 1 81 ? -4.815 -4.988 -20.235 1.00 95.25 81 TYR A CA 1
ATOM 638 C C . TYR A 1 81 ? -6.324 -5.002 -19.972 1.00 95.25 81 TYR A C 1
ATOM 640 O O . TYR A 1 81 ? -7.101 -4.364 -20.682 1.00 95.25 81 TYR A O 1
ATOM 648 N N . PRO A 1 82 ? -6.775 -5.741 -18.948 1.00 96.31 82 PRO A N 1
ATOM 649 C CA . PRO A 1 82 ? -8.190 -5.803 -18.628 1.00 96.31 82 PRO A CA 1
ATOM 650 C C . PRO A 1 82 ? -8.701 -4.455 -18.101 1.00 96.31 82 PRO A C 1
ATOM 652 O O . PRO A 1 82 ? -8.024 -3.781 -17.326 1.00 96.31 82 PRO A O 1
ATOM 655 N N . GLU A 1 83 ? -9.942 -4.111 -18.450 1.00 95.19 83 GLU A N 1
ATOM 656 C CA . GLU A 1 83 ? -10.565 -2.816 -18.123 1.00 95.19 83 GLU A CA 1
ATOM 657 C C . GLU A 1 83 ? -10.571 -2.506 -16.618 1.00 95.19 83 GLU A C 1
ATOM 659 O O . GLU A 1 83 ? -10.401 -1.354 -16.212 1.00 95.19 83 GLU A O 1
ATOM 664 N N . TRP A 1 84 ? -10.684 -3.537 -15.769 1.00 95.12 84 TRP A N 1
ATOM 665 C CA . TRP A 1 84 ? -10.709 -3.349 -14.320 1.00 95.12 84 TRP A CA 1
ATOM 666 C C . TRP A 1 84 ? -9.459 -2.633 -13.792 1.00 95.12 84 TRP A C 1
ATOM 668 O O . TRP A 1 84 ? -9.561 -1.926 -12.791 1.00 95.12 84 TRP A O 1
ATOM 678 N N . LEU A 1 85 ? -8.307 -2.757 -14.466 1.00 93.69 85 LEU A N 1
ATOM 679 C CA . LEU A 1 85 ? -7.051 -2.118 -14.065 1.00 93.69 85 LEU A CA 1
ATOM 680 C C . LEU A 1 85 ? -7.184 -0.591 -14.018 1.00 93.69 85 LEU A C 1
ATOM 682 O O . LEU A 1 85 ? -6.705 0.045 -13.082 1.00 93.69 85 LEU A O 1
ATOM 686 N N . PHE A 1 86 ? -7.891 -0.018 -14.991 1.00 93.00 86 PHE A N 1
ATOM 687 C CA . PHE A 1 86 ? -8.079 1.427 -15.124 1.00 93.00 86 PHE A CA 1
ATOM 688 C C . PHE A 1 86 ? -9.245 1.963 -14.284 1.00 93.00 86 PHE A C 1
ATOM 690 O O . PHE A 1 86 ? -9.366 3.169 -14.084 1.00 93.00 86 PHE A O 1
ATOM 697 N N . THR A 1 87 ? -10.090 1.076 -13.756 1.00 93.44 87 THR A N 1
ATOM 698 C CA . THR A 1 87 ? -11.226 1.441 -12.888 1.00 93.44 87 THR A CA 1
ATOM 699 C C . THR A 1 87 ? -10.862 1.491 -11.399 1.00 93.44 87 THR A C 1
ATOM 701 O O . THR A 1 87 ? -11.685 1.885 -10.570 1.00 93.44 87 THR A O 1
ATOM 704 N N . MET A 1 88 ? -9.643 1.079 -11.033 1.00 91.50 88 MET A N 1
ATOM 705 C CA . MET A 1 88 ? -9.186 1.053 -9.644 1.00 91.50 88 MET A CA 1
ATOM 706 C C . MET A 1 88 ? -8.993 2.462 -9.065 1.00 91.50 88 MET A C 1
ATOM 708 O O . MET A 1 88 ? -8.512 3.380 -9.724 1.00 91.50 88 MET A O 1
ATOM 712 N N . ASP A 1 89 ? -9.330 2.621 -7.783 1.00 89.00 89 ASP A N 1
ATOM 713 C CA . ASP A 1 89 ? -9.175 3.887 -7.064 1.00 89.00 89 ASP A CA 1
ATOM 714 C C . ASP A 1 89 ? -7.697 4.155 -6.722 1.00 89.00 89 ASP A C 1
ATOM 716 O O . ASP A 1 89 ? -7.118 3.522 -5.836 1.00 89.00 89 ASP A O 1
ATOM 720 N N . MET A 1 90 ? -7.089 5.116 -7.425 1.00 89.12 90 MET A N 1
ATOM 721 C CA . MET A 1 90 ? -5.695 5.539 -7.230 1.00 89.12 90 MET A CA 1
ATOM 722 C C . MET A 1 90 ? -5.529 6.697 -6.234 1.00 89.12 90 MET A C 1
ATOM 724 O O . MET A 1 90 ? -4.418 7.192 -6.054 1.00 89.12 90 MET A O 1
ATOM 728 N N . SER A 1 91 ? -6.593 7.138 -5.551 1.00 86.31 91 SER A N 1
ATOM 729 C CA . SER A 1 91 ? -6.522 8.274 -4.614 1.00 86.31 91 SER A CA 1
ATOM 730 C C . SER A 1 91 ? -5.592 8.028 -3.415 1.00 86.31 91 SER A C 1
ATOM 732 O O . SER A 1 91 ? -5.258 8.961 -2.683 1.00 86.31 91 SER A O 1
ATOM 734 N N . GLY A 1 92 ? -5.176 6.773 -3.184 1.00 83.38 92 GLY A N 1
ATOM 735 C CA . GLY A 1 92 ? -4.264 6.353 -2.112 1.00 83.38 92 GLY A CA 1
ATOM 736 C C . GLY A 1 92 ? -4.856 6.487 -0.703 1.00 83.38 92 GLY A C 1
ATOM 737 O O . GLY A 1 92 ? -4.275 6.010 0.276 1.00 83.38 92 GLY A O 1
ATOM 738 N N . GLN A 1 93 ? -6.027 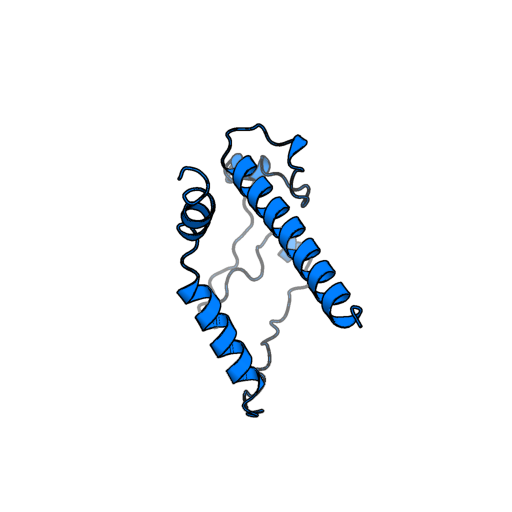7.110 -0.583 1.00 86.25 93 GLN A N 1
ATOM 739 C CA . GLN A 1 93 ? -6.720 7.349 0.666 1.00 86.25 93 GLN A CA 1
ATOM 740 C C . GLN A 1 93 ? -7.806 6.299 0.860 1.00 86.25 93 GLN A C 1
ATOM 742 O O . GLN A 1 93 ? -8.633 6.043 -0.009 1.00 86.25 93 GLN A O 1
ATOM 747 N N . LYS A 1 94 ? -7.840 5.696 2.050 1.00 86.38 94 LYS A N 1
ATOM 748 C CA . LYS A 1 94 ? -8.953 4.816 2.405 1.00 86.38 94 LYS A CA 1
ATOM 749 C C . LYS A 1 94 ? -10.230 5.643 2.504 1.00 86.38 94 LYS A C 1
ATOM 751 O O . LYS A 1 94 ? -10.280 6.570 3.318 1.00 86.38 94 LYS A O 1
ATOM 756 N N . LYS A 1 95 ? -11.271 5.229 1.782 1.00 89.38 95 LYS A N 1
ATOM 757 C CA . LYS A 1 95 ? -12.604 5.833 1.868 1.00 89.38 95 LYS A CA 1
ATOM 758 C C . LYS A 1 95 ? -13.058 5.925 3.341 1.00 89.38 95 LYS A C 1
ATOM 760 O O . LYS A 1 95 ? -12.838 4.981 4.122 1.00 89.38 95 LYS A O 1
ATOM 765 N N . PRO A 1 96 ? -13.590 7.074 3.792 1.00 89.88 96 PRO A N 1
ATOM 766 C CA . PRO A 1 96 ? -14.185 7.206 5.117 1.00 89.88 96 PRO A CA 1
ATOM 767 C C . PRO A 1 96 ? -15.431 6.323 5.225 1.00 89.88 96 PRO A C 1
ATOM 769 O O . PRO A 1 96 ? -16.054 6.001 4.217 1.00 89.88 96 PRO A O 1
ATOM 772 N N . LEU A 1 97 ? -15.788 5.929 6.451 1.00 91.31 97 LEU A N 1
ATOM 773 C CA . LEU A 1 97 ? -16.916 5.024 6.690 1.00 91.31 97 LEU A CA 1
ATOM 774 C C . LEU A 1 97 ? -18.232 5.578 6.119 1.00 91.31 97 LEU A C 1
ATOM 776 O O . LEU A 1 97 ? -19.010 4.815 5.560 1.00 91.31 97 LEU A O 1
ATOM 780 N N . ASP A 1 98 ? -18.426 6.896 6.196 1.00 90.75 98 ASP A N 1
ATOM 781 C CA . ASP A 1 98 ? -19.642 7.586 5.747 1.00 90.75 98 ASP A CA 1
ATOM 782 C C . ASP A 1 98 ? -19.870 7.500 4.230 1.00 90.75 98 ASP A C 1
ATOM 784 O O . ASP A 1 98 ? -21.000 7.616 3.767 1.00 90.75 98 ASP A O 1
ATOM 788 N N . GLN A 1 99 ? -18.806 7.294 3.447 1.00 91.75 99 GLN A N 1
ATOM 789 C CA . GLN A 1 99 ? -18.885 7.182 1.986 1.00 91.75 99 GLN A CA 1
ATOM 790 C C . GLN A 1 99 ? -19.123 5.744 1.510 1.00 91.75 99 GLN A C 1
ATOM 792 O O . GLN A 1 99 ? -19.416 5.533 0.335 1.00 91.75 99 GLN A O 1
ATOM 797 N N . ILE A 1 100 ? -18.968 4.749 2.387 1.00 92.88 100 ILE A N 1
ATOM 798 C CA . ILE A 1 100 ? -19.114 3.341 2.018 1.00 92.88 100 ILE A CA 1
ATOM 799 C C . ILE A 1 100 ? -20.558 2.911 2.311 1.00 92.88 100 ILE A C 1
ATOM 801 O O . ILE A 1 100 ? -21.020 3.078 3.443 1.00 92.88 100 ILE A O 1
ATOM 805 N N . PRO A 1 101 ? -21.282 2.329 1.338 1.00 93.12 101 PRO A N 1
ATOM 806 C CA . PRO A 1 101 ? -22.651 1.893 1.564 1.00 93.12 101 PRO A CA 1
ATOM 807 C C . PRO A 1 101 ? -22.707 0.766 2.611 1.00 93.12 101 PRO A C 1
ATOM 809 O O . PRO A 1 101 ? -21.895 -0.172 2.563 1.00 93.12 101 PRO A O 1
ATOM 812 N N . PRO A 1 102 ? -23.669 0.820 3.552 1.00 94.81 102 PRO A N 1
ATOM 813 C CA . PRO A 1 102 ? -23.830 -0.213 4.565 1.00 94.81 102 PRO A CA 1
ATOM 814 C C . PRO A 1 102 ? -24.230 -1.546 3.920 1.00 94.81 102 PRO A C 1
ATOM 816 O O . PRO A 1 102 ? -24.950 -1.581 2.926 1.00 94.81 102 PRO A O 1
ATOM 819 N N . GLY A 1 103 ? -23.766 -2.656 4.497 1.00 94.06 103 GLY A N 1
ATOM 820 C CA . GLY A 1 103 ? -24.049 -4.009 3.997 1.00 94.06 103 GLY A CA 1
ATOM 821 C C . GLY A 1 103 ? -22.993 -4.577 3.043 1.00 94.06 103 GLY A C 1
ATOM 822 O O . GLY A 1 103 ? -23.041 -5.761 2.724 1.00 94.06 103 GLY A O 1
ATOM 823 N N . THR A 1 104 ? -22.001 -3.781 2.638 1.00 95.31 104 THR A N 1
ATOM 824 C CA . THR A 1 104 ? -20.831 -4.272 1.895 1.00 95.31 104 THR A CA 1
ATOM 825 C C . THR A 1 104 ? -19.765 -4.845 2.834 1.00 95.31 104 THR A C 1
ATOM 827 O O . THR A 1 104 ? -19.657 -4.450 3.997 1.00 95.31 104 THR A O 1
ATOM 830 N N . ILE A 1 105 ? -18.936 -5.768 2.335 1.00 94.69 105 ILE A N 1
ATOM 831 C CA . ILE A 1 105 ? -17.805 -6.318 3.105 1.00 94.69 105 ILE A CA 1
ATOM 832 C C . ILE A 1 105 ? -16.832 -5.195 3.495 1.00 94.69 105 ILE A C 1
ATOM 834 O O . ILE A 1 105 ? -16.434 -5.101 4.658 1.00 94.69 105 ILE A O 1
ATOM 838 N N . GLU A 1 106 ? -16.538 -4.290 2.558 1.00 93.06 106 GLU A N 1
ATOM 839 C CA . GLU A 1 106 ? -15.665 -3.132 2.772 1.00 93.06 106 GLU A CA 1
ATOM 840 C C . GLU A 1 106 ? -16.133 -2.255 3.940 1.00 93.06 106 GLU A C 1
ATOM 842 O O . GLU A 1 106 ? -15.323 -1.832 4.769 1.00 93.06 106 GLU A O 1
ATOM 847 N N . TYR A 1 107 ? -17.447 -2.031 4.063 1.00 95.38 107 TYR A N 1
ATOM 848 C CA . TYR A 1 107 ? -18.027 -1.266 5.166 1.00 95.38 107 TYR A CA 1
ATOM 849 C C . TYR A 1 107 ? -17.699 -1.896 6.523 1.00 95.38 107 TYR A C 1
ATOM 851 O O . TYR A 1 107 ? -17.231 -1.221 7.446 1.00 95.38 107 TYR A O 1
ATOM 859 N N . TYR A 1 108 ? -17.901 -3.208 6.657 1.00 94.81 108 TYR A N 1
ATOM 860 C CA . TYR A 1 108 ? -17.671 -3.906 7.921 1.00 94.81 108 TYR A CA 1
ATOM 861 C C . TYR A 1 108 ? -16.186 -4.015 8.276 1.00 94.81 108 TYR A C 1
ATOM 863 O O . TYR A 1 108 ? -15.821 -3.894 9.453 1.00 94.81 108 TYR A O 1
ATOM 871 N N . GLU A 1 109 ? -15.311 -4.187 7.286 1.00 93.94 109 GLU A N 1
ATOM 872 C CA . GLU A 1 109 ? -13.864 -4.120 7.493 1.00 93.94 109 GLU A CA 1
ATOM 873 C C . GLU A 1 109 ? -13.442 -2.736 7.987 1.00 93.94 109 GLU A C 1
ATOM 875 O O . GLU A 1 109 ? -12.717 -2.616 8.986 1.00 93.94 109 GLU A O 1
ATOM 880 N N . ARG A 1 110 ? -13.970 -1.680 7.361 1.00 93.88 110 ARG A N 1
ATOM 881 C CA . ARG A 1 110 ? -13.691 -0.298 7.747 1.00 93.88 110 ARG A CA 1
ATOM 882 C C . ARG A 1 110 ? -14.167 0.003 9.166 1.00 93.88 110 ARG A C 1
ATOM 884 O O . ARG A 1 110 ? -13.399 0.559 9.958 1.00 93.88 110 ARG A O 1
ATOM 891 N N . LEU A 1 111 ? -15.374 -0.436 9.521 1.00 95.12 111 LEU A N 1
ATOM 892 C CA . LEU A 1 111 ? -15.941 -0.315 10.866 1.00 95.12 111 LEU A CA 1
ATOM 893 C C . LEU A 1 111 ? -15.071 -1.031 11.914 1.00 95.12 111 LEU A C 1
ATOM 895 O O . LEU A 1 111 ? -14.800 -0.500 12.999 1.00 95.12 111 LEU A O 1
ATOM 899 N N . ARG A 1 112 ? -14.582 -2.234 11.590 1.00 94.38 112 ARG A N 1
ATOM 900 C CA . ARG A 1 112 ? -13.686 -3.005 12.462 1.00 94.38 112 ARG A CA 1
ATOM 901 C C . ARG A 1 112 ? -12.372 -2.266 12.711 1.00 94.38 112 ARG A C 1
ATOM 903 O O . ARG A 1 112 ? -11.914 -2.211 13.858 1.00 94.38 112 ARG A O 1
ATOM 910 N N . GLU A 1 113 ? -11.769 -1.692 11.672 1.00 93.44 113 GLU A N 1
ATOM 911 C CA . GLU A 1 113 ? -10.544 -0.898 11.801 1.00 93.44 113 GLU A CA 1
ATOM 912 C C . GLU A 1 113 ? -10.741 0.323 12.709 1.00 93.44 113 GLU A C 1
ATOM 914 O O . GLU A 1 113 ? -9.904 0.588 13.579 1.00 93.44 113 GLU A O 1
ATOM 919 N N . GLU A 1 114 ? -11.844 1.056 12.552 1.00 94.25 114 GLU A N 1
ATOM 920 C CA . GLU A 1 114 ? -12.146 2.233 13.378 1.00 94.25 114 GLU A CA 1
ATOM 921 C C . GLU A 1 114 ? -12.356 1.870 14.837 1.00 94.25 114 GLU A C 1
ATOM 923 O O . GLU A 1 114 ? -11.735 2.464 15.725 1.00 94.25 114 GLU A O 1
ATOM 928 N N . ARG A 1 115 ? -13.137 0.819 15.097 1.00 95.56 115 ARG A N 1
ATOM 929 C CA . ARG A 1 115 ? -13.339 0.305 16.451 1.00 95.56 115 ARG A CA 1
ATOM 930 C C . ARG A 1 115 ? -12.014 -0.085 17.101 1.00 95.56 115 ARG A C 1
ATOM 932 O O . ARG A 1 115 ? -11.779 0.227 18.270 1.00 95.56 115 ARG A O 1
ATOM 939 N N . LEU A 1 116 ? -11.119 -0.724 16.347 1.00 95.69 116 LEU A N 1
ATOM 940 C CA . LEU A 1 116 ? -9.796 -1.102 16.834 1.00 95.69 116 LEU A CA 1
ATOM 941 C C . LEU A 1 116 ? -8.924 0.125 17.139 1.00 95.69 116 LEU A C 1
ATOM 943 O O . LEU A 1 116 ? -8.226 0.140 18.157 1.00 95.69 116 LEU A O 1
ATOM 947 N N . LYS A 1 117 ? -8.977 1.170 16.303 1.00 93.94 117 LYS A N 1
ATOM 948 C CA . LYS A 1 117 ? -8.287 2.449 16.549 1.00 93.94 117 LYS A CA 1
ATOM 949 C C . LYS A 1 117 ? -8.798 3.112 17.831 1.00 93.94 117 LYS A C 1
ATOM 951 O O . LYS A 1 117 ? -7.983 3.469 18.684 1.00 93.94 117 LYS A O 1
ATOM 956 N N . ILE A 1 118 ? -10.117 3.215 18.007 1.00 95.69 118 ILE A N 1
ATOM 957 C CA . ILE A 1 118 ? -10.751 3.788 19.208 1.00 95.69 118 ILE A CA 1
ATOM 958 C C . ILE A 1 118 ? -10.361 2.986 20.453 1.00 95.69 118 ILE A C 1
ATOM 960 O O . ILE A 1 118 ? -9.920 3.558 21.450 1.00 95.69 118 ILE A O 1
ATOM 964 N N . TYR A 1 119 ? -10.436 1.655 20.384 1.00 95.62 119 TYR A N 1
ATOM 965 C CA . TYR A 1 119 ? -10.049 0.782 21.489 1.00 95.62 119 TYR A CA 1
ATOM 966 C C . TYR A 1 119 ? -8.579 0.971 21.882 1.00 95.62 119 TYR A C 1
ATOM 968 O O . TYR A 1 119 ? -8.269 1.137 23.061 1.00 95.62 119 TYR A O 1
ATOM 976 N N . ARG A 1 120 ? -7.662 1.014 20.906 1.00 94.69 120 ARG A N 1
ATOM 977 C CA . ARG A 1 120 ? -6.234 1.272 21.157 1.00 94.69 120 ARG A CA 1
ATOM 978 C C . ARG A 1 120 ? -6.008 2.640 21.799 1.00 94.69 120 ARG A C 1
ATOM 980 O O . ARG A 1 120 ? -5.212 2.721 22.731 1.00 94.69 120 ARG A O 1
ATOM 987 N N . LYS A 1 121 ? -6.706 3.688 21.341 1.00 95.00 121 LYS A N 1
ATOM 988 C CA . LYS A 1 121 ? -6.651 5.027 21.953 1.00 95.00 121 LYS A CA 1
ATOM 989 C C . LYS A 1 121 ? -7.106 4.971 23.412 1.00 95.00 121 LYS A C 1
ATOM 991 O O . LYS A 1 121 ? -6.326 5.341 24.280 1.00 95.00 121 LYS A O 1
ATOM 996 N N . LYS A 1 122 ? -8.280 4.390 23.683 1.00 95.00 122 LYS A N 1
ATOM 997 C CA . LYS A 1 122 ? -8.824 4.212 25.041 1.00 95.00 122 LYS A CA 1
ATOM 998 C C . LYS A 1 122 ? -7.869 3.451 25.963 1.00 95.00 122 LYS A C 1
ATOM 1000 O O . LYS A 1 122 ? -7.684 3.825 27.112 1.00 95.00 122 LYS A O 1
ATOM 1005 N N . GLN A 1 123 ? -7.244 2.383 25.471 1.00 89.94 123 GLN A N 1
ATOM 1006 C CA . GLN A 1 123 ? -6.277 1.609 26.254 1.00 89.94 123 GLN A CA 1
ATOM 1007 C C . GLN A 1 123 ? -5.009 2.407 26.576 1.00 89.94 123 GLN A C 1
ATOM 1009 O O . GLN A 1 123 ? -4.444 2.235 27.654 1.00 89.94 123 GLN A O 1
ATOM 1014 N N . LYS A 1 124 ? -4.552 3.276 25.665 1.00 91.00 124 LYS A N 1
ATOM 1015 C CA . LYS A 1 124 ? -3.421 4.175 25.928 1.00 91.00 124 LYS A CA 1
ATOM 1016 C C . LYS A 1 124 ? -3.770 5.199 27.010 1.00 91.00 124 LYS A C 1
ATOM 1018 O O . LYS A 1 124 ? -3.000 5.321 27.955 1.00 91.00 124 LYS A O 1
ATOM 1023 N N . THR A 1 125 ? -4.936 5.845 26.927 1.00 91.38 125 THR A N 1
ATOM 1024 C CA . THR A 1 125 ? -5.401 6.789 27.960 1.00 91.38 125 THR A CA 1
ATOM 1025 C C . THR A 1 125 ? -5.609 6.106 29.309 1.00 91.38 125 THR A C 1
ATOM 1027 O O . THR A 1 125 ? -5.101 6.571 30.318 1.00 91.38 125 THR A O 1
ATOM 1030 N N . LEU A 1 126 ? -6.283 4.955 29.364 1.00 89.69 126 LEU A N 1
ATOM 1031 C CA . LEU A 1 126 ? -6.476 4.234 30.632 1.00 89.69 126 LEU A CA 1
ATOM 1032 C C . LEU A 1 126 ? -5.152 3.839 31.296 1.00 89.69 126 LEU A C 1
ATOM 1034 O O . LEU A 1 126 ? -5.043 3.851 32.519 1.00 89.69 126 LEU A O 1
ATOM 1038 N N . LYS A 1 127 ? -4.139 3.485 30.498 1.00 86.69 127 LYS A N 1
ATOM 1039 C CA . LYS A 1 127 ? -2.799 3.228 31.023 1.00 86.69 127 LYS A CA 1
ATOM 1040 C C . LYS A 1 127 ? -2.149 4.491 31.568 1.00 86.69 127 LYS A C 1
ATOM 1042 O O . LYS A 1 127 ? -1.576 4.398 32.640 1.00 86.69 127 LYS A O 1
ATOM 1047 N N . SER A 1 128 ? -2.237 5.633 30.882 1.00 83.81 128 SER A N 1
ATOM 1048 C CA . SER A 1 128 ? -1.645 6.876 31.394 1.00 83.81 128 SER A CA 1
ATOM 1049 C C . SER A 1 128 ? -2.277 7.294 32.721 1.00 83.81 128 SER A C 1
ATOM 1051 O O . SER A 1 128 ? -1.549 7.595 33.658 1.00 83.81 128 SER A O 1
ATOM 1053 N N . TYR A 1 129 ? -3.605 7.205 32.849 1.00 85.38 129 TYR A N 1
ATOM 1054 C CA . TYR A 1 129 ? -4.292 7.508 34.111 1.00 85.38 129 TYR A CA 1
ATOM 1055 C C . TYR A 1 129 ? -3.905 6.566 35.255 1.00 85.38 129 TYR A C 1
ATOM 1057 O O . TYR A 1 129 ? -3.852 6.997 36.399 1.00 85.38 129 TYR A O 1
ATOM 1065 N N . ARG A 1 130 ? -3.573 5.301 34.968 1.00 81.38 130 ARG A N 1
ATOM 1066 C CA . ARG A 1 130 ? -3.132 4.342 35.994 1.00 81.38 130 ARG A CA 1
ATOM 1067 C C . ARG A 1 130 ? -1.841 4.763 36.706 1.00 81.38 130 ARG A C 1
ATOM 1069 O O . ARG A 1 130 ? -1.673 4.396 37.857 1.00 81.38 130 ARG A O 1
ATOM 1076 N N . TYR A 1 131 ? -0.945 5.484 36.035 1.00 73.44 131 TYR A N 1
ATOM 1077 C CA . TYR A 1 131 ? 0.317 5.959 36.624 1.00 73.44 131 TYR A CA 1
ATOM 1078 C C . TYR A 1 131 ? 0.196 7.340 37.285 1.00 73.44 131 TYR A C 1
ATOM 1080 O O . TYR A 1 131 ? 1.141 7.785 37.923 1.00 73.44 131 TYR A O 1
ATOM 1088 N N . LEU A 1 132 ? -0.938 8.021 37.092 1.00 74.38 132 LEU A N 1
ATOM 1089 C CA . LEU A 1 132 ? -1.238 9.342 37.654 1.00 74.38 132 LEU A CA 1
ATOM 1090 C C . LEU A 1 132 ? -2.220 9.267 38.834 1.00 74.38 132 LEU A C 1
ATOM 1092 O O . LEU A 1 132 ? -2.469 10.281 39.478 1.00 74.38 132 LEU A O 1
ATOM 1096 N N . ALA A 1 133 ? -2.808 8.095 39.088 1.00 64.25 133 ALA A N 1
ATOM 1097 C CA . ALA A 1 133 ? -3.592 7.847 40.289 1.00 64.25 133 ALA A CA 1
ATOM 1098 C C . ALA A 1 133 ? -2.628 7.705 41.488 1.00 64.25 133 ALA A C 1
ATOM 1100 O O . ALA A 1 133 ? -1.664 6.947 41.349 1.00 64.25 133 ALA A O 1
ATOM 1101 N N . PRO A 1 134 ? -2.845 8.440 42.597 1.00 59.62 134 PRO A N 1
ATOM 1102 C CA . PRO A 1 134 ? -2.007 8.364 43.795 1.00 59.62 134 PRO A CA 1
ATOM 1103 C C . PRO A 1 134 ? -2.038 6.979 44.453 1.00 59.62 134 PRO A C 1
ATOM 1105 O O . PRO A 1 134 ? -3.070 6.276 44.324 1.00 59.62 134 PRO A O 1
#

Organism: Lepeophtheirus salmonis (NCBI:txid72036)

Sequence (134 aa):
MLLAISRTYLRFVINDSWIKSRRFMAVRAMKGGGSGGGAKKKVVHEIEKDAQKLSNFVCGLNYRIDEERGEEVHIKPDSEYPEWLFTMDMSGQKKPLDQIPPGTIEYYERLREERLKIYRKKQKTLKSYRYLAP

pLDDT: mean 75.97, std 19.35, range [39.16, 96.31]